Protein AF-A0A3D5Z795-F1 (afdb_monomer_lite)

Foldseek 3Di:
DDPPPPVLVVLLVVLLVVLVVLCVVLPDDLCRLCVQLVHDSVQSVCVNSSVHQDDPSSLVSSCVSSVPDPVVSVSNVVSSVPDDPPPD

Radius of gyration: 13.59 Å; chains: 1; bounding box: 44×20×26 Å

Structure (mmCIF, N/CA/C/O backbone):
data_AF-A0A3D5Z795-F1
#
_entry.id   AF-A0A3D5Z795-F1
#
loop_
_atom_site.group_PDB
_atom_site.id
_atom_site.type_symbol
_atom_site.label_atom_id
_atom_site.label_alt_id
_atom_site.label_comp_id
_atom_site.label_asym_id
_atom_site.label_entity_id
_atom_site.label_seq_id
_atom_site.pdbx_PDB_ins_code
_atom_site.Cartn_x
_atom_site.Cartn_y
_atom_site.Cartn_z
_atom_site.occupancy
_atom_site.B_iso_or_equiv
_atom_site.auth_seq_id
_atom_site.auth_comp_id
_atom_site.auth_asym_id
_atom_site.auth_atom_id
_atom_site.pdbx_PDB_model_num
ATOM 1 N N . MET A 1 1 ? 32.930 7.298 -5.109 1.00 34.69 1 MET A N 1
ATOM 2 C CA . MET A 1 1 ? 31.988 8.240 -5.756 1.00 34.69 1 MET A CA 1
ATOM 3 C C . MET A 1 1 ? 30.691 7.502 -6.045 1.00 34.69 1 MET A C 1
ATOM 5 O O . MET A 1 1 ? 30.723 6.342 -6.432 1.00 34.69 1 MET A O 1
ATOM 9 N N . SER A 1 2 ? 29.583 8.148 -5.697 1.00 44.38 2 SER A N 1
ATOM 10 C CA . SER A 1 2 ? 28.244 7.592 -5.481 1.00 44.38 2 SER A CA 1
ATOM 11 C C . SER A 1 2 ? 27.567 7.127 -6.778 1.00 44.38 2 SER A C 1
ATOM 13 O O . SER A 1 2 ? 27.028 7.947 -7.510 1.00 44.38 2 SER A O 1
ATOM 15 N N . TRP A 1 3 ? 27.566 5.816 -7.038 1.00 37.78 3 TRP A N 1
ATOM 16 C CA . TRP A 1 3 ? 26.741 5.186 -8.086 1.00 37.78 3 TRP A CA 1
ATOM 17 C C . TRP A 1 3 ? 25.480 4.494 -7.533 1.00 37.78 3 TRP A C 1
ATOM 19 O O . TRP A 1 3 ? 24.596 4.123 -8.297 1.00 37.78 3 TRP A O 1
ATOM 29 N N . ASN A 1 4 ? 25.340 4.378 -6.205 1.00 49.91 4 ASN A N 1
ATOM 30 C CA . ASN A 1 4 ? 24.184 3.718 -5.585 1.00 49.91 4 ASN A CA 1
ATOM 31 C C . ASN A 1 4 ? 22.921 4.599 -5.543 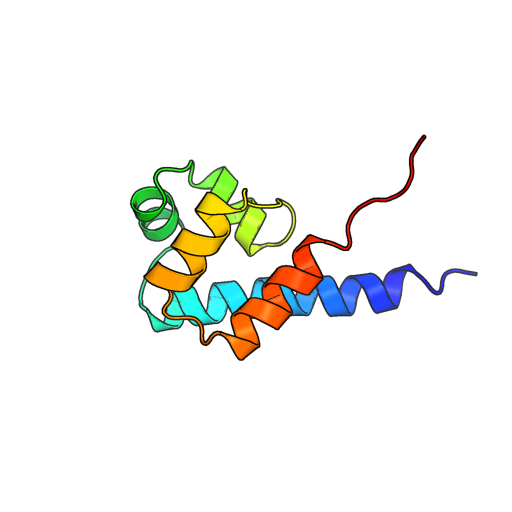1.00 49.91 4 ASN A C 1
ATOM 33 O O . ASN A 1 4 ? 21.818 4.073 -5.588 1.00 49.91 4 ASN A O 1
ATOM 37 N N . CYS A 1 5 ? 23.042 5.930 -5.489 1.00 46.09 5 CYS A N 1
ATOM 38 C CA . CYS A 1 5 ? 21.881 6.811 -5.293 1.00 46.09 5 CYS A CA 1
ATOM 39 C C . CYS A 1 5 ? 20.969 6.922 -6.534 1.00 46.09 5 CYS A C 1
ATOM 41 O O . CYS A 1 5 ? 19.752 6.961 -6.391 1.00 46.09 5 CYS A O 1
ATOM 43 N N . HIS A 1 6 ? 21.523 6.923 -7.754 1.00 45.34 6 HIS A N 1
ATOM 44 C CA . HIS A 1 6 ? 20.718 7.107 -8.974 1.00 45.34 6 HIS A CA 1
ATOM 45 C C . HIS A 1 6 ? 19.871 5.871 -9.314 1.00 45.34 6 HIS A C 1
ATOM 47 O O . HIS A 1 6 ? 18.664 5.986 -9.492 1.00 45.34 6 HIS A O 1
ATOM 53 N N . VAL A 1 7 ? 20.469 4.675 -9.284 1.00 50.75 7 VAL A N 1
ATOM 54 C CA . VAL A 1 7 ? 19.761 3.426 -9.621 1.00 50.75 7 VAL A CA 1
ATOM 55 C C . VAL A 1 7 ? 18.674 3.094 -8.590 1.00 50.75 7 VAL A C 1
ATOM 57 O O . VAL A 1 7 ? 17.600 2.613 -8.944 1.00 50.75 7 VAL A O 1
ATOM 60 N N . ILE A 1 8 ? 18.922 3.376 -7.304 1.00 52.12 8 ILE A N 1
ATOM 61 C CA . ILE A 1 8 ? 17.942 3.156 -6.228 1.00 52.12 8 ILE A CA 1
ATOM 62 C C . ILE A 1 8 ? 16.721 4.073 -6.398 1.00 52.12 8 ILE A C 1
ATOM 64 O O . ILE A 1 8 ? 15.595 3.620 -6.183 1.00 52.12 8 ILE A O 1
ATOM 68 N N . ASN A 1 9 ? 16.921 5.322 -6.834 1.00 52.78 9 ASN A N 1
ATOM 69 C CA . ASN A 1 9 ? 15.822 6.254 -7.074 1.00 52.78 9 ASN A CA 1
ATOM 70 C C . ASN A 1 9 ? 14.923 5.796 -8.229 1.00 52.78 9 ASN A C 1
ATOM 72 O O . ASN A 1 9 ? 13.708 5.802 -8.055 1.00 52.78 9 ASN A O 1
ATOM 76 N N . ASP A 1 10 ? 15.482 5.301 -9.337 1.00 55.06 10 ASP A N 1
ATOM 77 C CA . ASP A 1 10 ? 14.691 4.844 -10.492 1.00 55.06 10 ASP A CA 1
ATOM 78 C C . ASP A 1 10 ? 13.773 3.656 -10.147 1.00 55.06 10 ASP A C 1
ATOM 80 O O . ASP A 1 10 ? 12.605 3.605 -10.541 1.00 55.06 10 ASP A O 1
ATOM 84 N N . ILE A 1 11 ? 14.259 2.711 -9.335 1.00 55.84 11 ILE A N 1
ATOM 85 C CA . ILE A 1 11 ? 13.497 1.514 -8.943 1.00 55.84 11 ILE A CA 1
ATOM 86 C C . ILE A 1 11 ? 12.392 1.850 -7.930 1.00 55.84 11 ILE A C 1
ATOM 88 O O . ILE A 1 11 ? 11.282 1.321 -8.022 1.00 55.84 11 ILE A O 1
ATOM 92 N N . ILE A 1 12 ? 12.683 2.719 -6.954 1.00 55.12 12 ILE A N 1
ATOM 93 C CA . ILE A 1 12 ? 11.702 3.143 -5.943 1.00 55.12 12 ILE A CA 1
ATOM 94 C C . ILE A 1 12 ? 10.601 3.990 -6.590 1.00 55.12 12 ILE A C 1
ATOM 96 O O . ILE A 1 12 ? 9.425 3.788 -6.278 1.00 55.12 12 ILE A O 1
ATOM 100 N N . LEU A 1 13 ? 10.961 4.892 -7.510 1.00 57.31 13 LEU A N 1
ATOM 101 C CA . LEU A 1 13 ? 10.004 5.747 -8.215 1.00 57.31 13 LEU A CA 1
ATOM 102 C C . LEU A 1 13 ? 9.031 4.907 -9.058 1.00 57.31 13 LEU A C 1
ATOM 104 O O . LEU A 1 13 ? 7.826 5.141 -9.013 1.00 57.31 13 LEU A O 1
ATOM 108 N N . THR A 1 14 ? 9.537 3.862 -9.723 1.00 62.78 14 THR A N 1
ATOM 109 C CA . THR A 1 14 ? 8.734 2.965 -10.572 1.00 62.78 14 THR A CA 1
ATOM 110 C C . THR A 1 14 ? 7.653 2.203 -9.784 1.00 62.78 14 THR A C 1
ATOM 112 O O . THR A 1 14 ? 6.519 2.099 -10.245 1.00 62.78 14 THR A O 1
ATOM 115 N N . ARG A 1 15 ? 7.952 1.712 -8.568 1.00 68.31 15 ARG A N 1
ATOM 116 C CA . ARG A 1 15 ? 6.984 0.953 -7.739 1.00 68.31 15 ARG A CA 1
ATOM 117 C C . ARG A 1 15 ? 5.780 1.799 -7.306 1.00 68.31 15 ARG A C 1
ATOM 119 O O . ARG A 1 15 ? 4.648 1.324 -7.329 1.00 68.31 15 ARG A O 1
ATOM 126 N N . CYS A 1 16 ? 6.038 3.023 -6.854 1.00 69.94 16 CYS A N 1
ATOM 127 C CA . CYS A 1 16 ? 5.019 3.885 -6.246 1.00 69.94 16 CYS A CA 1
ATOM 128 C C . CYS A 1 16 ? 4.013 4.394 -7.280 1.00 69.94 16 CYS A C 1
ATOM 130 O O . CYS A 1 16 ? 2.822 4.517 -7.002 1.00 69.94 16 CYS A O 1
ATOM 132 N N . ILE A 1 17 ? 4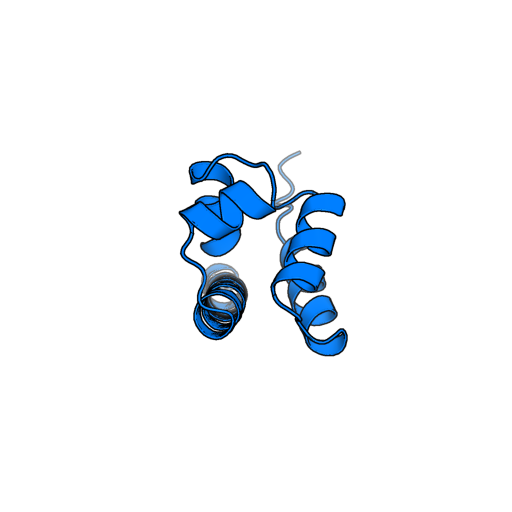.520 4.672 -8.483 1.00 76.81 17 ILE A N 1
ATOM 133 C CA . ILE A 1 17 ? 3.720 5.095 -9.628 1.00 76.81 17 ILE A CA 1
ATOM 134 C C . ILE A 1 17 ? 2.764 3.967 -10.028 1.00 76.81 17 ILE A C 1
ATOM 136 O O . ILE A 1 17 ? 1.560 4.200 -10.065 1.00 76.81 17 ILE A O 1
ATOM 140 N N . MET A 1 18 ? 3.269 2.738 -10.177 1.00 86.00 18 MET A N 1
ATOM 141 C CA . MET A 1 18 ? 2.454 1.586 -10.577 1.00 86.00 18 MET A CA 1
ATOM 142 C C . MET A 1 18 ? 1.298 1.316 -9.602 1.00 86.00 18 MET A C 1
ATOM 144 O O . MET A 1 18 ? 0.149 1.211 -10.021 1.00 86.00 18 MET A O 1
ATOM 148 N N . LEU A 1 19 ? 1.559 1.245 -8.289 1.00 90.81 19 LEU A N 1
ATOM 149 C CA . LEU A 1 19 ? 0.495 0.940 -7.322 1.00 90.81 19 LEU A CA 1
ATOM 150 C C . LEU A 1 19 ? -0.606 2.011 -7.319 1.00 90.81 19 LEU A C 1
ATOM 152 O O . LEU A 1 19 ? -1.798 1.700 -7.291 1.00 90.81 19 LEU A O 1
ATOM 156 N N . LYS A 1 20 ? -0.191 3.277 -7.399 1.00 93.81 20 LYS A N 1
ATOM 157 C CA . LYS A 1 20 ? -1.099 4.416 -7.484 1.00 93.81 20 LYS A CA 1
ATOM 158 C C . LYS A 1 20 ? -1.939 4.384 -8.764 1.00 93.81 20 LYS A C 1
ATOM 160 O O . LYS A 1 20 ? -3.124 4.701 -8.708 1.00 93.81 20 LYS A O 1
ATOM 165 N N . GLU A 1 21 ? -1.348 4.025 -9.900 1.00 94.19 21 GLU A N 1
ATOM 166 C CA . GLU A 1 21 ? -2.047 3.915 -11.185 1.00 94.19 21 GLU A CA 1
ATOM 167 C C . GLU A 1 21 ? -3.148 2.857 -11.135 1.00 94.19 21 GLU A C 1
ATOM 169 O O . GLU A 1 21 ? -4.289 3.151 -11.492 1.00 94.19 21 GLU A O 1
ATOM 174 N N . TYR A 1 22 ? -2.840 1.668 -10.616 1.00 96.00 22 TYR A N 1
ATOM 175 C CA . TYR A 1 22 ? -3.831 0.609 -10.433 1.00 96.00 22 TYR A CA 1
ATOM 176 C C . TYR A 1 22 ? -4.948 1.011 -9.472 1.00 96.00 22 TYR A C 1
ATOM 178 O O . TYR A 1 22 ? -6.122 0.794 -9.770 1.00 96.00 22 TYR A O 1
ATOM 186 N N . ARG A 1 23 ? -4.608 1.672 -8.360 1.00 96.94 23 ARG A N 1
ATOM 187 C CA . ARG A 1 23 ? -5.612 2.196 -7.429 1.00 96.94 23 ARG A CA 1
ATOM 188 C C . ARG A 1 23 ? -6.570 3.174 -8.108 1.00 96.94 23 ARG A C 1
ATOM 190 O O . ARG A 1 23 ? -7.781 3.052 -7.953 1.00 96.94 23 ARG A O 1
ATOM 197 N N . ILE A 1 24 ? -6.038 4.148 -8.848 1.00 97.00 24 ILE A N 1
ATOM 198 C CA . ILE A 1 24 ? -6.854 5.149 -9.550 1.00 97.00 24 ILE A CA 1
ATOM 199 C C . ILE A 1 24 ? -7.704 4.487 -10.639 1.00 97.00 24 ILE A C 1
ATOM 201 O O . ILE A 1 24 ? -8.858 4.867 -10.816 1.00 97.00 24 ILE A O 1
ATOM 205 N N . LYS A 1 25 ? -7.162 3.486 -11.341 1.00 97.06 25 LYS A N 1
ATOM 206 C CA . LYS A 1 25 ? -7.878 2.720 -12.367 1.00 97.06 25 LYS A CA 1
ATOM 207 C C . LYS A 1 25 ? -9.098 1.985 -11.808 1.00 97.06 25 LYS A C 1
ATOM 209 O O . LYS A 1 25 ? -10.139 1.992 -12.457 1.00 97.06 25 LYS A O 1
ATOM 214 N N . GLU A 1 26 ? -8.987 1.402 -10.616 1.00 97.06 26 GLU A N 1
ATOM 215 C CA . GLU A 1 26 ? -10.120 0.769 -9.925 1.00 97.06 26 GLU A CA 1
ATOM 216 C C . GLU A 1 26 ? -11.021 1.783 -9.186 1.00 97.06 26 GLU A C 1
ATOM 218 O O . GLU A 1 26 ? -12.062 1.408 -8.656 1.00 97.06 26 GLU A O 1
ATOM 223 N N . GLY A 1 27 ? -10.672 3.076 -9.196 1.00 97.31 27 GLY A N 1
ATOM 224 C CA . GLY A 1 27 ? -11.522 4.156 -8.690 1.00 97.31 27 GLY A CA 1
ATOM 225 C C . GLY A 1 27 ? -11.420 4.423 -7.190 1.00 97.31 27 GLY A C 1
ATOM 226 O O . GLY A 1 27 ? -12.242 5.166 -6.665 1.00 97.31 27 GLY A O 1
ATOM 227 N N . PHE A 1 28 ? -10.420 3.869 -6.503 1.00 97.81 28 PHE A N 1
ATOM 228 C CA . PHE A 1 28 ? -10.293 4.021 -5.054 1.00 97.81 28 PHE A CA 1
ATOM 229 C C . PHE A 1 28 ? -9.450 5.235 -4.657 1.00 97.81 28 PHE A C 1
ATOM 231 O O . PHE A 1 28 ? -8.425 5.556 -5.265 1.00 97.81 28 PHE A O 1
ATOM 238 N N . THR A 1 29 ? -9.811 5.876 -3.556 1.00 98.06 29 THR A N 1
ATOM 239 C CA . THR A 1 29 ? -8.962 6.786 -2.783 1.00 98.06 29 THR A CA 1
ATOM 240 C C . THR A 1 29 ? -7.979 6.003 -1.902 1.00 98.06 29 THR A C 1
ATOM 242 O O . THR A 1 29 ? -8.082 4.790 -1.727 1.00 98.06 29 THR A O 1
ATOM 245 N N . GLN A 1 30 ? -6.978 6.689 -1.338 1.00 97.75 30 GLN A N 1
ATOM 246 C CA . GLN A 1 30 ? -6.065 6.061 -0.369 1.00 97.75 30 GLN A CA 1
ATOM 247 C C . GLN A 1 30 ? -6.780 5.649 0.931 1.00 97.75 30 GLN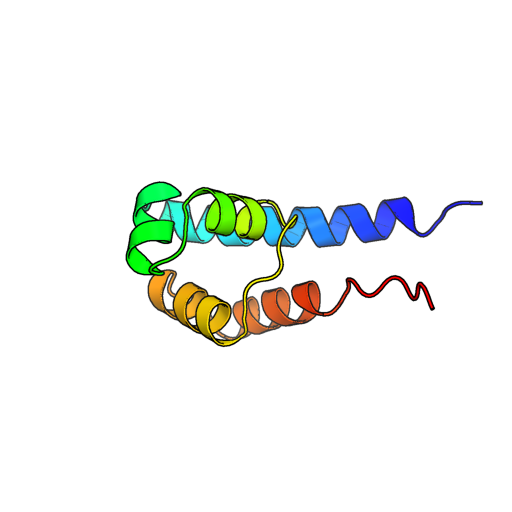 A C 1
ATOM 249 O O . GLN A 1 30 ? -6.304 4.753 1.619 1.00 97.75 30 GLN A O 1
ATOM 254 N N . GLU A 1 31 ? -7.877 6.324 1.283 1.00 98.12 31 GLU A N 1
ATOM 255 C CA . GLU A 1 31 ? -8.703 6.023 2.461 1.00 98.12 31 GLU A CA 1
ATOM 256 C C . GLU A 1 31 ? -9.534 4.771 2.236 1.00 98.12 31 GLU A C 1
ATOM 258 O O . GLU A 1 31 ? -9.374 3.819 2.991 1.00 98.12 31 GLU A O 1
ATOM 263 N N . GLU A 1 32 ? -10.257 4.696 1.121 1.00 98.44 32 GLU A N 1
ATOM 264 C CA . GLU A 1 32 ? -11.018 3.498 0.749 1.00 98.44 32 GLU A CA 1
ATOM 265 C C . GLU A 1 32 ? -10.112 2.267 0.617 1.00 98.44 32 GLU A C 1
ATOM 267 O O . GLU A 1 32 ? -10.447 1.197 1.112 1.00 98.44 32 GLU A O 1
ATOM 272 N N . MET A 1 33 ? -8.917 2.401 0.025 1.00 98.19 33 MET A N 1
ATOM 273 C CA . MET A 1 33 ? -7.968 1.279 -0.009 1.00 98.19 33 MET A CA 1
ATOM 274 C C . MET A 1 33 ? -7.508 0.844 1.380 1.00 98.19 33 MET A C 1
ATOM 276 O O . MET A 1 33 ? -7.334 -0.347 1.622 1.00 98.19 33 MET A O 1
ATOM 280 N N . ALA A 1 34 ? -7.273 1.789 2.289 1.00 98.06 34 ALA A N 1
ATOM 281 C CA . ALA A 1 34 ? -6.862 1.463 3.646 1.00 98.06 34 ALA A CA 1
ATOM 282 C C . ALA A 1 34 ? -7.984 0.752 4.419 1.00 98.06 34 ALA A C 1
ATOM 284 O O . ALA A 1 34 ? -7.705 -0.203 5.141 1.00 98.06 34 ALA A O 1
ATOM 285 N N . GLU A 1 35 ? -9.233 1.173 4.214 1.00 98.19 35 GLU A N 1
ATOM 286 C CA . GLU A 1 35 ? -10.426 0.521 4.759 1.00 98.19 35 GLU A CA 1
ATOM 287 C C . GLU A 1 35 ? -10.593 -0.903 4.217 1.00 98.19 35 GLU A C 1
ATOM 289 O O . GLU A 1 35 ? -10.747 -1.834 5.006 1.00 98.19 35 GLU A O 1
ATOM 294 N N . LEU A 1 36 ? -10.480 -1.096 2.896 1.00 97.88 36 LEU A N 1
ATOM 295 C CA . LEU A 1 36 ? -10.561 -2.416 2.253 1.00 97.88 36 LEU A CA 1
ATOM 296 C C . LEU A 1 36 ? -9.484 -3.383 2.762 1.00 97.88 36 LEU A C 1
ATOM 298 O O . LEU A 1 36 ? -9.745 -4.569 2.934 1.00 97.88 36 LEU A O 1
ATOM 302 N N . LEU A 1 37 ? -8.283 -2.867 3.023 1.00 97.44 37 LEU A N 1
ATOM 303 C CA . LEU A 1 37 ? -7.152 -3.632 3.552 1.00 97.44 37 LEU A CA 1
ATOM 304 C C . LEU A 1 37 ? -7.169 -3.767 5.080 1.00 97.44 37 LEU A C 1
ATOM 306 O O . LEU A 1 37 ? -6.275 -4.398 5.640 1.00 97.44 37 LEU A O 1
ATOM 310 N N . ASN A 1 38 ? -8.129 -3.141 5.767 1.00 97.50 38 ASN A N 1
ATOM 311 C CA . ASN A 1 38 ? -8.193 -3.077 7.225 1.00 97.50 38 ASN A CA 1
ATOM 312 C C . ASN A 1 38 ? -6.866 -2.615 7.875 1.00 97.50 38 ASN A C 1
ATOM 314 O O . ASN A 1 38 ? -6.394 -3.165 8.874 1.00 97.50 38 ASN A O 1
ATOM 318 N N . ILE A 1 39 ? -6.236 -1.586 7.298 1.00 97.00 39 ILE A N 1
ATOM 319 C CA . ILE A 1 39 ? -5.019 -0.953 7.824 1.00 97.00 39 ILE A CA 1
ATOM 320 C C . ILE A 1 39 ? -5.227 0.548 8.006 1.00 97.00 39 ILE A C 1
ATOM 322 O O . ILE A 1 39 ? -6.118 1.159 7.428 1.00 97.00 39 ILE A O 1
ATOM 326 N N . SER A 1 40 ? -4.361 1.197 8.789 1.00 98.00 40 SER A N 1
ATOM 327 C CA . SER A 1 40 ? -4.428 2.659 8.885 1.00 98.00 40 SER A CA 1
ATOM 328 C C . SER A 1 40 ? -4.131 3.318 7.532 1.00 98.00 40 SER A C 1
ATOM 330 O O . SER A 1 40 ? -3.191 2.919 6.836 1.00 98.00 40 SER A O 1
ATOM 332 N N . TRP A 1 41 ? -4.838 4.407 7.223 1.00 97.31 41 TRP A N 1
ATOM 333 C CA . TRP A 1 41 ? -4.568 5.253 6.053 1.00 97.31 41 TRP A CA 1
ATOM 334 C C . TRP A 1 41 ? -3.085 5.620 5.915 1.00 97.31 41 TRP A C 1
ATOM 336 O O . TRP A 1 41 ? -2.497 5.510 4.842 1.00 97.31 41 TRP A O 1
ATOM 346 N N . ARG A 1 42 ? -2.431 5.975 7.031 1.00 96.75 42 ARG A N 1
ATOM 347 C CA . ARG A 1 42 ? -0.995 6.301 7.065 1.00 96.75 42 ARG A CA 1
ATOM 348 C C . ARG A 1 42 ? -0.115 5.112 6.668 1.00 96.75 42 ARG A C 1
ATOM 350 O O . ARG A 1 42 ? 0.934 5.314 6.055 1.00 96.75 42 ARG A O 1
ATOM 357 N N . HIS A 1 43 ? -0.497 3.890 7.038 1.00 95.25 43 HIS A N 1
ATOM 358 C CA . HIS A 1 43 ? 0.221 2.684 6.630 1.00 95.25 43 HIS A CA 1
ATOM 359 C C . HIS A 1 43 ? 0.089 2.488 5.116 1.00 95.25 43 HIS A C 1
ATOM 361 O O . HIS A 1 43 ? 1.116 2.413 4.439 1.00 95.25 43 HIS A O 1
ATOM 367 N N . TYR A 1 44 ? -1.134 2.532 4.578 1.00 96.38 44 TYR A N 1
ATOM 368 C CA . TYR A 1 44 ? -1.363 2.443 3.134 1.00 96.38 44 TYR A CA 1
ATOM 369 C C . TYR A 1 44 ? -0.596 3.526 2.361 1.00 96.38 44 TYR A C 1
ATOM 371 O O . TYR A 1 44 ? 0.155 3.224 1.437 1.00 96.38 44 TYR A O 1
ATOM 379 N N . GLN A 1 45 ? -0.677 4.782 2.809 1.00 94.94 45 GLN A N 1
ATOM 380 C CA . GLN A 1 45 ? 0.038 5.904 2.203 1.00 94.94 45 GLN A CA 1
ATOM 381 C C . GLN A 1 45 ? 1.547 5.638 2.120 1.00 94.94 45 GLN A C 1
ATOM 383 O O . GLN A 1 45 ? 2.163 5.895 1.089 1.00 94.94 45 GLN A O 1
ATOM 388 N N . ARG A 1 46 ? 2.160 5.116 3.193 1.00 92.06 46 ARG A N 1
ATOM 389 C CA . ARG A 1 46 ? 3.592 4.780 3.225 1.00 92.06 46 ARG A CA 1
ATOM 390 C C . ARG A 1 46 ? 3.941 3.649 2.263 1.00 92.06 46 ARG A C 1
ATOM 392 O O . ARG A 1 46 ? 5.004 3.731 1.649 1.00 92.06 46 ARG A O 1
ATOM 399 N N . ILE A 1 47 ? 3.083 2.634 2.145 1.00 91.69 47 ILE A N 1
ATOM 400 C CA . ILE A 1 47 ? 3.233 1.547 1.168 1.00 91.69 47 ILE A CA 1
ATOM 401 C C . ILE A 1 47 ? 3.212 2.127 -0.251 1.00 91.69 47 ILE A C 1
ATOM 403 O O . ILE A 1 47 ? 4.153 1.898 -1.011 1.00 91.69 47 ILE A O 1
ATOM 407 N N . GLU A 1 48 ? 2.208 2.947 -0.575 1.00 91.50 48 GLU A N 1
ATOM 408 C CA . GLU A 1 48 ? 2.037 3.527 -1.912 1.00 91.50 48 GLU A CA 1
ATOM 409 C C . GLU A 1 48 ? 3.203 4.435 -2.310 1.00 91.50 48 GLU A C 1
ATOM 411 O O . GLU A 1 48 ? 3.685 4.340 -3.430 1.00 91.50 48 GLU A O 1
ATOM 416 N N . ILE A 1 49 ? 3.731 5.259 -1.399 1.00 88.00 49 ILE A N 1
ATOM 417 C CA . ILE A 1 49 ? 4.909 6.105 -1.682 1.00 88.00 49 ILE A CA 1
ATOM 418 C C . ILE A 1 49 ? 6.246 5.376 -1.473 1.00 88.00 49 ILE A C 1
ATOM 420 O O . ILE A 1 49 ? 7.304 6.010 -1.442 1.00 88.00 49 ILE A O 1
ATOM 424 N N . GLY A 1 50 ? 6.213 4.058 -1.254 1.00 84.38 50 GLY A N 1
ATOM 425 C CA . GLY A 1 50 ? 7.401 3.218 -1.146 1.00 84.38 50 GLY A CA 1
ATOM 426 C C . GLY A 1 50 ? 8.262 3.472 0.091 1.00 84.38 50 GLY A C 1
ATOM 427 O O . GLY A 1 50 ? 9.402 3.012 0.125 1.00 84.38 50 GLY A O 1
ATOM 428 N N . LYS A 1 51 ? 7.733 4.177 1.098 1.00 85.56 51 LYS A N 1
ATOM 429 C CA . LYS A 1 51 ? 8.368 4.412 2.408 1.00 85.56 51 LYS A CA 1
ATOM 430 C C . LYS A 1 51 ? 7.992 3.358 3.453 1.00 85.56 51 LYS A C 1
ATOM 432 O O . LYS A 1 51 ? 8.486 3.432 4.578 1.00 85.56 51 LYS A O 1
ATOM 437 N N . GLY A 1 52 ? 7.106 2.424 3.119 1.00 85.06 52 GLY A N 1
ATOM 438 C CA . GLY A 1 52 ? 6.705 1.287 3.940 1.00 85.06 52 GLY A CA 1
ATOM 439 C C . GLY A 1 52 ? 6.704 -0.002 3.124 1.00 85.06 52 GLY A C 1
ATOM 440 O O . GLY A 1 52 ? 6.456 0.023 1.919 1.00 85.06 52 GLY A O 1
ATOM 441 N N . THR A 1 53 ? 6.984 -1.114 3.794 1.00 86.50 53 THR A N 1
ATOM 442 C CA . THR A 1 53 ? 6.908 -2.457 3.216 1.00 86.50 53 THR A CA 1
ATOM 443 C C . THR A 1 53 ? 5.647 -3.124 3.772 1.00 86.50 53 THR A C 1
ATOM 445 O O . THR A 1 53 ? 5.545 -3.222 4.996 1.00 86.50 53 THR A O 1
ATOM 448 N N . PRO A 1 54 ? 4.687 -3.544 2.929 1.00 90.06 54 PRO A N 1
ATOM 449 C CA . PRO A 1 54 ? 3.531 -4.307 3.385 1.00 90.06 54 PRO A CA 1
ATOM 450 C C . PRO A 1 54 ? 3.967 -5.688 3.896 1.00 90.06 54 PRO A C 1
ATOM 452 O O . PRO A 1 54 ? 5.038 -6.188 3.533 1.00 90.06 54 PRO A O 1
ATOM 455 N N . SER A 1 55 ? 3.128 -6.325 4.716 1.00 91.69 55 SER A N 1
ATOM 456 C CA . SER A 1 55 ? 3.255 -7.764 4.965 1.00 91.69 55 SER A CA 1
ATOM 457 C C . SER A 1 55 ? 2.966 -8.546 3.675 1.00 91.69 55 SER A C 1
ATOM 459 O O . SER A 1 55 ? 2.436 -7.996 2.708 1.00 91.69 55 SER A O 1
ATOM 461 N N . LEU A 1 56 ? 3.310 -9.837 3.648 1.00 90.69 56 LEU A N 1
ATOM 462 C CA . LEU A 1 56 ? 2.961 -10.695 2.511 1.00 90.69 56 LEU A CA 1
ATOM 463 C C . LEU A 1 56 ? 1.441 -10.762 2.303 1.00 90.69 56 LEU A C 1
ATOM 465 O O . LEU A 1 56 ? 0.994 -10.685 1.168 1.00 90.69 56 LEU A O 1
ATOM 469 N N . GLU A 1 57 ? 0.682 -10.864 3.393 1.00 94.69 57 GLU A N 1
ATOM 470 C CA . GLU A 1 57 ? -0.784 -10.893 3.390 1.00 94.69 57 GLU A CA 1
ATOM 471 C C . GLU A 1 57 ? -1.357 -9.609 2.781 1.00 94.69 57 GLU A C 1
ATOM 473 O O . GLU A 1 57 ? -1.976 -9.663 1.727 1.00 94.69 57 GLU A O 1
ATOM 478 N N . THR A 1 58 ? -0.991 -8.440 3.319 1.00 94.75 58 THR A N 1
ATOM 479 C CA . THR A 1 58 ? -1.429 -7.146 2.772 1.00 94.75 58 THR A CA 1
ATOM 480 C C . THR A 1 58 ? -1.011 -6.967 1.312 1.00 94.75 58 THR A C 1
ATOM 482 O O . THR A 1 58 ? -1.719 -6.336 0.536 1.00 94.75 58 THR A O 1
ATOM 485 N N . PHE A 1 59 ? 0.150 -7.489 0.911 1.00 93.75 59 PHE A N 1
ATOM 486 C CA . PHE A 1 59 ? 0.582 -7.435 -0.483 1.00 93.75 59 PHE A CA 1
ATOM 487 C C . PHE A 1 59 ? -0.293 -8.294 -1.407 1.00 93.75 59 PHE A C 1
ATOM 489 O O . PHE A 1 59 ? -0.609 -7.848 -2.508 1.00 93.75 59 PHE A O 1
ATOM 496 N N . ILE A 1 60 ? -0.688 -9.491 -0.965 1.00 94.81 60 ILE A N 1
ATOM 497 C CA . ILE A 1 60 ? -1.619 -10.360 -1.697 1.00 94.81 60 ILE A CA 1
ATOM 498 C C . ILE A 1 60 ? -2.976 -9.664 -1.826 1.00 94.81 60 ILE A C 1
ATOM 500 O O . ILE A 1 60 ? -3.455 -9.500 -2.946 1.00 94.81 60 ILE A O 1
ATOM 504 N N . ASP A 1 61 ? -3.519 -9.140 -0.725 1.00 97.19 61 ASP A N 1
ATOM 505 C CA . ASP A 1 61 ? -4.807 -8.436 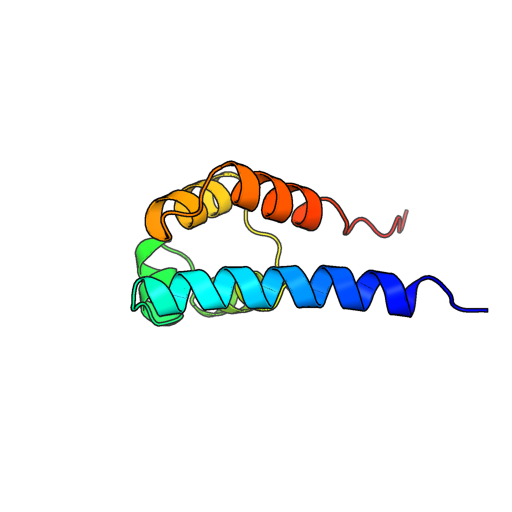-0.727 1.00 97.19 61 ASP A CA 1
ATOM 506 C C . ASP A 1 61 ? -4.791 -7.231 -1.679 1.00 97.19 61 ASP A C 1
ATOM 508 O O . ASP A 1 61 ? -5.726 -7.008 -2.447 1.00 97.19 61 ASP A O 1
ATOM 512 N N . ILE A 1 62 ? -3.693 -6.466 -1.688 1.00 95.75 62 ILE A N 1
ATOM 513 C CA . ILE A 1 62 ? -3.493 -5.351 -2.620 1.00 95.75 62 ILE A CA 1
ATOM 514 C C . ILE A 1 62 ? -3.593 -5.821 -4.076 1.00 95.75 62 ILE A C 1
ATOM 516 O O . ILE A 1 62 ? -4.250 -5.159 -4.878 1.00 95.75 62 ILE A O 1
ATOM 520 N N . ILE A 1 63 ? -2.926 -6.922 -4.434 1.00 95.44 63 ILE A N 1
ATOM 521 C CA . ILE A 1 63 ? -2.937 -7.456 -5.804 1.00 95.44 63 ILE A CA 1
ATOM 522 C C . ILE A 1 63 ? -4.350 -7.873 -6.205 1.00 95.44 63 ILE A C 1
ATOM 524 O O . ILE A 1 63 ? -4.773 -7.575 -7.323 1.00 95.44 63 ILE A O 1
ATOM 52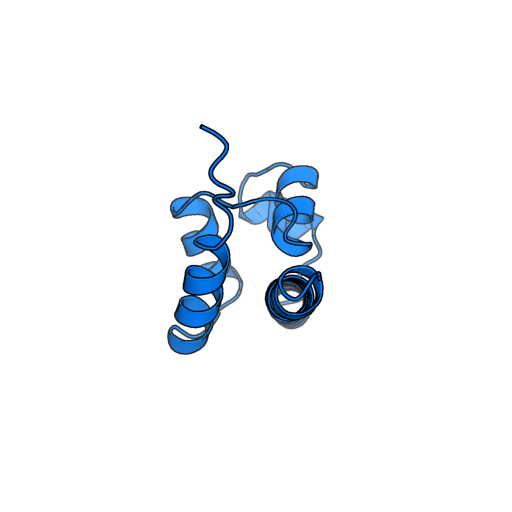8 N N . GLU A 1 64 ? -5.071 -8.534 -5.300 1.00 96.88 64 GLU A N 1
ATOM 529 C CA . GLU A 1 64 ? -6.426 -9.025 -5.541 1.00 96.88 64 GLU A CA 1
ATOM 530 C C . GLU A 1 64 ? -7.427 -7.875 -5.703 1.00 96.88 64 GLU A C 1
ATOM 532 O O . GLU A 1 64 ? -8.145 -7.824 -6.704 1.00 96.88 64 GLU A O 1
ATOM 537 N N . ILE A 1 65 ? -7.425 -6.909 -4.777 1.00 97.06 65 ILE A N 1
ATOM 538 C CA . ILE A 1 65 ? -8.313 -5.735 -4.812 1.00 97.06 65 ILE A CA 1
ATOM 539 C C . ILE A 1 65 ? -8.061 -4.901 -6.070 1.00 97.06 65 ILE A C 1
ATOM 541 O O . ILE A 1 65 ? -9.003 -4.465 -6.731 1.00 97.06 65 ILE A O 1
ATOM 545 N N . LEU A 1 66 ? -6.788 -4.689 -6.415 1.00 96.44 66 LEU A N 1
ATOM 546 C CA . LEU A 1 66 ? -6.394 -3.856 -7.550 1.00 96.44 66 LEU A CA 1
ATOM 547 C C . LEU A 1 66 ? -6.336 -4.606 -8.888 1.00 96.44 66 LEU A C 1
ATOM 549 O O . LEU A 1 66 ? -5.999 -4.001 -9.908 1.00 96.44 66 LEU A O 1
ATOM 553 N N . LYS A 1 67 ? -6.643 -5.910 -8.894 1.00 95.94 67 LYS A N 1
ATOM 554 C CA . LYS A 1 67 ? -6.622 -6.786 -10.078 1.00 95.94 67 LYS A CA 1
ATOM 555 C C . LYS A 1 67 ? -5.309 -6.690 -10.861 1.00 95.94 67 LYS A C 1
ATOM 557 O O . LYS A 1 67 ? -5.304 -6.637 -12.094 1.00 95.94 67 LYS A O 1
ATOM 562 N N . ILE A 1 68 ? -4.190 -6.642 -10.140 1.00 93.69 68 ILE A N 1
ATOM 563 C CA . ILE A 1 68 ? -2.865 -6.523 -10.751 1.00 93.69 68 ILE A CA 1
ATOM 564 C C . ILE A 1 68 ? -2.508 -7.867 -11.406 1.00 93.69 68 ILE A C 1
ATOM 566 O O . ILE A 1 68 ? -2.538 -8.896 -10.728 1.00 93.69 68 ILE A O 1
ATOM 570 N N . PRO A 1 69 ? -2.146 -7.900 -12.702 1.00 93.94 69 PRO A N 1
ATOM 571 C CA . PRO A 1 69 ? -1.727 -9.129 -13.364 1.00 93.94 69 PRO A CA 1
ATOM 572 C C . PRO A 1 69 ? -0.503 -9.760 -12.692 1.00 93.94 69 PRO A C 1
ATOM 574 O O . PRO A 1 69 ? 0.407 -9.058 -12.250 1.00 93.94 69 PRO A O 1
ATOM 577 N N . ASN A 1 70 ? -0.432 -11.094 -12.687 1.00 90.88 70 ASN A N 1
ATOM 578 C CA . ASN A 1 70 ? 0.645 -11.840 -12.022 1.00 90.88 70 ASN A CA 1
ATOM 579 C C . ASN A 1 70 ? 2.055 -11.404 -12.456 1.00 90.88 70 ASN A C 1
ATOM 581 O O . ASN A 1 70 ? 2.948 -11.293 -11.616 1.00 90.88 70 ASN A O 1
ATOM 585 N N . ASP A 1 71 ? 2.260 -11.117 -13.743 1.00 90.19 71 ASP A N 1
ATOM 586 C CA . ASP A 1 71 ? 3.563 -10.684 -14.261 1.00 90.19 71 ASP A CA 1
ATOM 587 C C . ASP A 1 71 ? 4.006 -9.344 -13.652 1.00 90.19 71 ASP A C 1
ATOM 589 O O . ASP A 1 71 ? 5.173 -9.170 -13.291 1.00 90.19 71 ASP A O 1
ATOM 593 N N . GLU A 1 72 ? 3.067 -8.419 -13.446 1.00 89.31 72 GLU A N 1
ATOM 594 C CA . GLU A 1 72 ? 3.318 -7.121 -12.814 1.00 89.31 72 GLU A CA 1
ATOM 595 C C . GLU A 1 72 ? 3.445 -7.245 -11.292 1.00 89.31 72 GLU A C 1
ATOM 597 O O . GLU A 1 72 ? 4.339 -6.648 -10.685 1.00 89.31 72 GLU A O 1
ATOM 602 N N .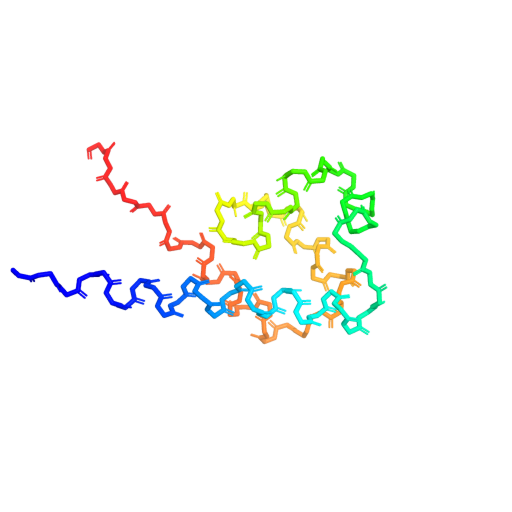 ALA A 1 73 ? 2.641 -8.112 -10.672 1.00 88.44 73 ALA A N 1
ATOM 603 C CA . ALA A 1 73 ? 2.771 -8.463 -9.262 1.00 88.44 73 ALA A CA 1
ATOM 604 C C . ALA A 1 73 ? 4.168 -9.025 -8.937 1.00 88.44 73 ALA A C 1
ATOM 606 O O . ALA A 1 73 ? 4.764 -8.676 -7.915 1.00 88.44 73 ALA A O 1
ATOM 607 N N . ILE A 1 74 ? 4.753 -9.835 -9.827 1.00 86.69 74 ILE A N 1
ATOM 608 C CA . ILE A 1 74 ? 6.127 -10.340 -9.682 1.00 86.69 74 ILE A CA 1
ATOM 609 C C . ILE A 1 74 ? 7.148 -9.192 -9.710 1.00 86.69 74 ILE A C 1
ATOM 611 O O . ILE A 1 74 ? 8.119 -9.210 -8.942 1.00 86.69 74 ILE A O 1
ATOM 615 N N . VAL A 1 75 ? 6.953 -8.191 -10.572 1.00 84.31 75 VAL A N 1
ATOM 616 C CA . VAL A 1 75 ? 7.811 -6.996 -10.630 1.00 84.31 75 VAL A CA 1
ATOM 617 C C . VAL A 1 75 ? 7.710 -6.203 -9.323 1.00 84.31 75 VAL A C 1
ATOM 619 O O . VAL A 1 75 ? 8.744 -5.871 -8.730 1.00 84.31 75 VAL A O 1
ATOM 622 N N . LEU A 1 76 ? 6.491 -5.986 -8.815 1.00 82.69 76 LEU A N 1
ATOM 623 C CA . LEU A 1 76 ? 6.250 -5.340 -7.523 1.00 82.69 76 LEU A CA 1
ATOM 624 C C . LEU A 1 76 ? 6.929 -6.101 -6.378 1.00 82.69 76 LEU A C 1
ATOM 626 O O . LEU A 1 76 ? 7.695 -5.506 -5.616 1.00 82.69 76 LEU A O 1
ATOM 630 N N . LEU A 1 77 ? 6.750 -7.421 -6.297 1.00 83.56 77 LEU A N 1
ATOM 631 C CA . LEU A 1 77 ? 7.327 -8.262 -5.245 1.00 83.56 77 LEU A CA 1
ATOM 632 C C . LEU A 1 77 ? 8.861 -8.183 -5.209 1.00 83.56 77 LEU A C 1
ATOM 634 O O . LEU A 1 77 ? 9.465 -8.043 -4.141 1.00 83.56 77 LEU A O 1
ATOM 638 N N . LYS A 1 78 ? 9.512 -8.241 -6.378 1.00 79.06 78 LYS A N 1
ATOM 639 C CA . LYS A 1 78 ? 10.978 -8.128 -6.492 1.00 79.06 78 LYS A CA 1
ATOM 640 C C . LYS A 1 78 ? 11.497 -6.788 -5.970 1.00 79.06 78 LYS A C 1
ATOM 642 O O . LYS A 1 78 ? 12.618 -6.723 -5.467 1.00 79.06 78 LYS A O 1
ATOM 647 N N . SER A 1 79 ? 10.690 -5.733 -6.062 1.00 71.06 79 SER A N 1
ATOM 648 C CA . SER A 1 79 ? 11.067 -4.395 -5.606 1.00 71.06 79 SER A CA 1
ATOM 649 C C . SER A 1 79 ? 10.940 -4.205 -4.085 1.00 71.06 79 SER A C 1
ATOM 651 O O . SER A 1 79 ? 11.714 -3.439 -3.511 1.00 71.06 79 SER A O 1
ATOM 653 N N . PHE A 1 80 ? 10.034 -4.924 -3.406 1.00 71.94 80 PHE A N 1
ATOM 654 C CA . PHE A 1 80 ? 9.907 -4.892 -1.938 1.00 71.94 80 PHE A CA 1
ATOM 655 C C . PHE A 1 80 ? 11.080 -5.576 -1.221 1.00 71.94 80 PHE A C 1
ATOM 657 O O . PHE A 1 80 ? 11.461 -5.167 -0.128 1.00 71.94 80 PHE A O 1
ATOM 664 N N . LYS A 1 81 ? 11.716 -6.569 -1.857 1.00 65.06 81 LYS A N 1
ATOM 665 C CA . LYS A 1 81 ? 12.866 -7.298 -1.289 1.00 65.06 81 LYS A CA 1
ATOM 666 C C . LYS A 1 81 ? 14.183 -6.509 -1.293 1.00 65.06 81 LYS A C 1
ATOM 668 O O . LYS A 1 81 ? 15.164 -6.970 -0.719 1.00 65.06 81 LYS A O 1
ATOM 673 N N . ARG A 1 82 ? 14.240 -5.334 -1.933 1.00 57.09 82 ARG A N 1
ATOM 674 C CA . ARG A 1 82 ? 15.492 -4.598 -2.192 1.00 57.09 82 ARG A CA 1
ATOM 675 C C . ARG A 1 82 ? 15.757 -3.435 -1.221 1.00 57.09 82 ARG A C 1
ATOM 677 O O . ARG A 1 82 ? 16.358 -2.441 -1.612 1.00 57.09 82 ARG A O 1
ATOM 684 N N . VAL A 1 83 ? 15.337 -3.563 0.040 1.00 54.16 83 VAL A N 1
ATOM 685 C CA . VAL A 1 83 ? 15.744 -2.663 1.135 1.00 54.16 83 VAL A CA 1
ATOM 686 C C . VAL A 1 83 ? 16.155 -3.497 2.349 1.00 54.16 83 VAL A C 1
ATOM 688 O O . VAL A 1 83 ? 15.434 -3.597 3.333 1.00 54.16 83 VAL A O 1
ATOM 691 N N . VAL A 1 84 ? 17.341 -4.098 2.274 1.00 45.91 84 VAL A N 1
ATOM 692 C CA . VAL A 1 84 ? 18.152 -4.358 3.468 1.00 45.91 84 VAL A CA 1
ATOM 693 C C . VAL A 1 84 ? 19.472 -3.625 3.243 1.00 45.91 84 VAL A C 1
ATOM 695 O O . VAL A 1 84 ? 20.370 -4.170 2.602 1.00 45.91 84 VAL A O 1
ATOM 698 N N . PRO A 1 85 ? 19.617 -2.366 3.690 1.00 43.75 85 PRO A N 1
ATOM 699 C CA . PRO A 1 85 ? 20.940 -1.880 4.023 1.00 43.75 85 PRO A CA 1
ATOM 700 C C . PRO A 1 85 ? 21.398 -2.754 5.189 1.00 43.75 85 PRO A C 1
ATOM 702 O O . PRO A 1 85 ? 20.770 -2.750 6.246 1.00 43.75 85 PRO A O 1
ATOM 705 N N . ILE A 1 86 ? 22.443 -3.548 4.974 1.00 38.47 86 ILE A N 1
ATOM 706 C CA . ILE A 1 86 ? 23.161 -4.200 6.065 1.00 38.47 86 ILE A CA 1
ATOM 707 C C . ILE A 1 86 ? 23.651 -3.070 6.978 1.00 38.47 86 ILE A C 1
ATOM 709 O O . ILE A 1 86 ? 24.583 -2.346 6.644 1.00 38.47 86 ILE A O 1
ATOM 713 N N . LEU A 1 87 ? 22.954 -2.876 8.091 1.00 42.38 87 LEU A N 1
ATOM 714 C CA . LEU A 1 87 ? 23.505 -2.288 9.301 1.00 42.38 87 LEU A CA 1
ATOM 715 C C . LEU A 1 87 ? 23.336 -3.323 10.411 1.00 42.38 87 LEU A C 1
ATOM 717 O O . LEU A 1 87 ? 22.530 -3.150 11.322 1.00 42.38 87 LEU A O 1
ATOM 721 N N . GLN A 1 88 ? 24.080 -4.421 10.261 1.00 43.19 88 GLN A N 1
ATOM 722 C CA . GLN A 1 88 ? 24.909 -5.008 11.313 1.00 43.19 88 GLN A CA 1
ATOM 723 C C . GLN A 1 88 ? 26.252 -5.386 10.696 1.00 43.19 88 GLN A C 1
ATOM 725 O O . GLN A 1 88 ? 26.231 -5.924 9.566 1.00 43.19 88 GLN A O 1
#

pLDDT: mean 81.14, std 19.74, range [34.69, 98.44]

Sequence (88 aa):
MSWNCHVINDIILTRCIMLKEYRIKEGFTQEEMAELLNISWRHYQRIEIGKGTPSLETFIDIIEILKIPNDEAIVLLKSFKRVVPILQ

Secondary structure (DSSP, 8-state):
---HHHHHHHHHHHHHHHHHHHHHHTT--HHHHHHHTTS-HHHHHHHHTTSS---HHHHHHHHHHTT--HHHHHHHHHHHT-------